Protein AF-A0A9E3BSN7-F1 (afdb_monomer_lite)

Structure (mmCIF, N/CA/C/O backbone):
data_AF-A0A9E3BSN7-F1
#
_entry.id   AF-A0A9E3BSN7-F1
#
loop_
_atom_site.group_PDB
_atom_site.id
_atom_site.type_symbol
_atom_site.label_atom_id
_atom_site.label_alt_id
_atom_site.label_comp_id
_atom_site.label_asym_id
_atom_site.label_entity_id
_atom_site.label_seq_id
_atom_site.pdbx_PDB_ins_code
_atom_site.Cartn_x
_atom_site.Cartn_y
_atom_site.Cartn_z
_atom_site.occupancy
_atom_site.B_iso_or_equiv
_atom_site.auth_seq_id
_atom_site.auth_comp_id
_atom_site.auth_asym_id
_atom_site.auth_atom_id
_atom_site.pdbx_PDB_model_num
ATOM 1 N N . MET A 1 1 ? -7.522 -8.841 -0.564 1.00 79.88 1 MET A N 1
ATOM 2 C CA . MET A 1 1 ? -8.731 -8.250 0.059 1.00 79.88 1 MET A CA 1
ATOM 3 C C . MET A 1 1 ? -8.452 -8.097 1.550 1.00 79.88 1 MET A C 1
ATOM 5 O O . MET A 1 1 ? -8.268 -9.115 2.205 1.00 79.88 1 MET A O 1
ATOM 9 N N . ILE A 1 2 ? -8.278 -6.862 2.040 1.00 88.44 2 ILE A N 1
ATOM 10 C CA . ILE A 1 2 ? -7.810 -6.594 3.417 1.00 88.44 2 ILE A CA 1
ATOM 11 C C . ILE A 1 2 ? -8.994 -6.541 4.386 1.00 88.44 2 ILE A C 1
ATOM 13 O O . ILE A 1 2 ? -9.036 -7.326 5.323 1.00 88.44 2 ILE A O 1
ATOM 17 N N . VAL A 1 3 ? -9.999 -5.705 4.108 1.00 90.62 3 VAL A N 1
ATOM 18 C CA . VAL A 1 3 ? -11.133 -5.466 5.024 1.00 90.62 3 VAL A CA 1
ATOM 19 C C . VAL A 1 3 ? -11.918 -6.743 5.351 1.00 90.62 3 VAL A C 1
ATOM 21 O O . VAL A 1 3 ? -12.268 -6.958 6.502 1.00 90.62 3 VAL A O 1
ATOM 24 N N . ALA A 1 4 ? -12.129 -7.654 4.391 1.00 91.69 4 ALA A N 1
ATOM 25 C CA . ALA A 1 4 ? -12.806 -8.924 4.691 1.00 91.69 4 ALA A CA 1
ATOM 26 C C . ALA A 1 4 ? -12.013 -9.862 5.610 1.00 91.69 4 ALA A C 1
ATOM 28 O O . ALA A 1 4 ? -12.599 -10.746 6.223 1.00 91.69 4 ALA A O 1
ATOM 29 N N . ARG A 1 5 ? -10.685 -9.713 5.678 1.00 94.56 5 ARG A N 1
ATOM 30 C CA . ARG A 1 5 ? -9.817 -10.538 6.531 1.00 94.56 5 ARG A CA 1
ATOM 31 C C . ARG A 1 5 ? -9.489 -9.858 7.860 1.00 94.56 5 ARG A C 1
ATOM 33 O O 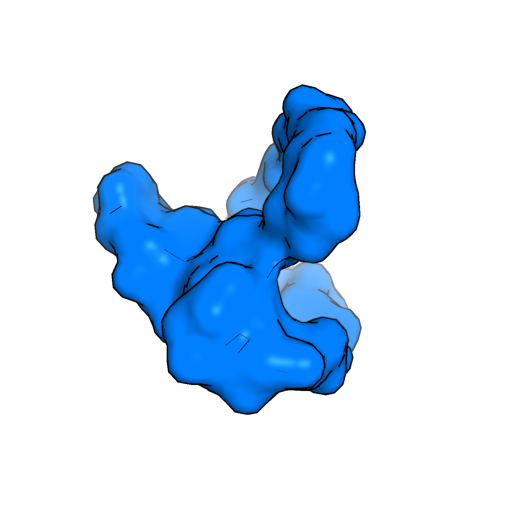. ARG A 1 5 ? -9.152 -10.552 8.809 1.00 94.56 5 ARG A O 1
ATOM 40 N N . ALA A 1 6 ? -9.588 -8.532 7.912 1.00 91.31 6 ALA A N 1
ATOM 41 C CA . ALA A 1 6 ? -9.329 -7.707 9.084 1.00 91.31 6 ALA A CA 1
ATOM 42 C C . ALA A 1 6 ? -10.480 -6.698 9.273 1.00 91.31 6 ALA A C 1
ATOM 44 O O . ALA A 1 6 ? -10.339 -5.514 8.948 1.00 91.31 6 ALA A O 1
ATOM 45 N N . PRO A 1 7 ? -11.654 -7.169 9.731 1.00 89.81 7 PRO A N 1
ATOM 46 C CA . PRO A 1 7 ? -12.775 -6.286 10.022 1.00 89.81 7 PRO A CA 1
ATOM 47 C C . PRO A 1 7 ? -12.407 -5.319 11.158 1.00 89.81 7 PRO A C 1
ATOM 49 O O . PRO A 1 7 ? -11.762 -5.706 12.128 1.00 89.81 7 PRO A O 1
ATOM 52 N N . GLY A 1 8 ? -12.809 -4.053 11.028 1.00 91.00 8 GLY A N 1
ATOM 53 C CA . GLY A 1 8 ? -12.500 -2.995 12.000 1.00 91.00 8 GLY A CA 1
ATOM 54 C C . GLY A 1 8 ? -11.195 -2.235 11.741 1.00 91.00 8 GLY A C 1
ATOM 55 O O . GLY A 1 8 ? -10.954 -1.224 12.392 1.00 91.00 8 GLY A O 1
ATOM 56 N N . THR A 1 9 ? -10.372 -2.658 10.777 1.00 94.00 9 THR A N 1
ATOM 57 C CA . THR A 1 9 ? -9.223 -1.861 10.326 1.00 94.00 9 THR A CA 1
ATOM 58 C C . THR A 1 9 ? -9.677 -0.705 9.436 1.00 94.00 9 THR A C 1
ATOM 60 O O . THR A 1 9 ? -10.451 -0.899 8.496 1.00 94.00 9 THR A O 1
ATOM 63 N N . GLU A 1 10 ? -9.146 0.489 9.689 1.00 94.81 10 GLU A N 1
ATOM 64 C CA . GLU A 1 10 ? -9.338 1.643 8.816 1.00 94.81 10 GLU A CA 1
ATOM 65 C C . GLU A 1 10 ? -8.392 1.565 7.612 1.00 94.81 10 GLU A C 1
ATOM 67 O O . GLU A 1 10 ? -7.182 1.384 7.749 1.00 94.81 10 GLU A O 1
ATOM 72 N N . VAL A 1 11 ? -8.950 1.689 6.407 1.00 95.25 11 VAL A N 1
ATOM 73 C CA . VAL A 1 11 ? -8.183 1.657 5.159 1.00 95.25 11 VAL A CA 1
ATOM 74 C C . VAL A 1 11 ? -8.450 2.938 4.393 1.00 95.25 11 VAL A C 1
ATOM 76 O O . VAL A 1 11 ? -9.578 3.206 3.985 1.00 95.25 11 VAL A O 1
ATOM 79 N N . SER A 1 12 ? -7.392 3.704 4.145 1.00 96.06 12 SER A N 1
ATOM 80 C CA . SER A 1 12 ? -7.438 4.878 3.282 1.00 96.06 12 SER A CA 1
ATOM 81 C C . SER A 1 12 ? -6.758 4.590 1.946 1.00 96.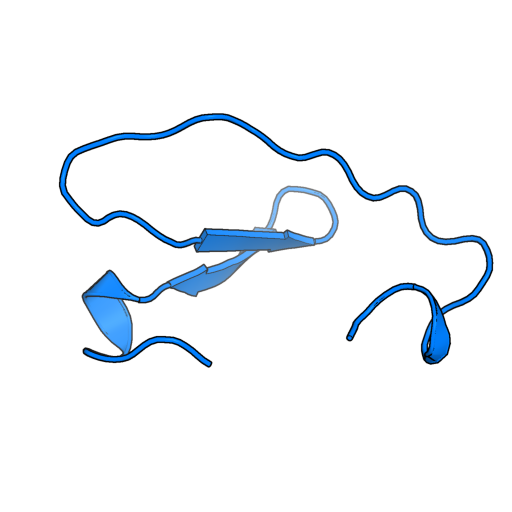06 12 SER A C 1
ATOM 83 O O . SER A 1 12 ? -5.702 3.960 1.867 1.00 96.06 12 SER A O 1
ATOM 85 N N . LEU A 1 13 ? -7.383 5.053 0.864 1.00 95.62 13 LEU A N 1
ATOM 86 C CA . LEU A 1 13 ? -6.806 4.993 -0.473 1.00 95.62 13 LEU A CA 1
ATOM 87 C C . LEU A 1 13 ? -6.188 6.345 -0.797 1.00 95.62 13 LEU A C 1
ATOM 89 O O . LEU A 1 13 ? -6.886 7.337 -1.002 1.00 95.62 13 LEU A O 1
ATOM 93 N N . ARG A 1 14 ? -4.859 6.382 -0.872 1.00 94.88 14 ARG A N 1
ATOM 94 C CA . ARG A 1 14 ? -4.127 7.574 -1.289 1.00 94.88 14 ARG A CA 1
ATOM 95 C C . ARG A 1 14 ? -3.778 7.468 -2.767 1.00 94.88 14 ARG A C 1
ATOM 97 O O . ARG A 1 14 ? -3.017 6.590 -3.167 1.00 94.88 14 ARG A O 1
ATOM 104 N N . LYS A 1 15 ? -4.308 8.386 -3.579 1.00 94.56 15 LYS A N 1
ATOM 105 C CA . LYS A 1 15 ? -3.954 8.472 -5.001 1.00 94.56 15 LYS A CA 1
ATOM 106 C C . LYS A 1 15 ? -2.451 8.733 -5.149 1.00 94.56 15 LYS A C 1
ATOM 108 O O . LYS A 1 15 ? -1.903 9.632 -4.515 1.00 94.56 15 LYS A O 1
ATOM 113 N N . SER A 1 16 ? -1.807 7.954 -6.010 1.00 92.31 16 SER A N 1
ATOM 114 C CA . SER A 1 16 ? -0.391 8.070 -6.366 1.00 92.31 16 SER A CA 1
ATOM 115 C C . SER A 1 16 ? -0.216 8.011 -7.893 1.00 92.31 16 SER A C 1
ATOM 117 O O . SER A 1 16 ? -1.192 7.861 -8.632 1.00 92.31 16 SER A O 1
ATOM 119 N N . GLY A 1 17 ? 1.018 8.181 -8.379 1.00 93.25 17 GLY A N 1
ATOM 120 C CA . GLY A 1 17 ? 1.365 8.160 -9.806 1.00 93.25 17 GLY A CA 1
ATOM 121 C C . GLY A 1 17 ? 2.637 7.357 -10.095 1.00 93.25 17 GLY A C 1
ATOM 122 O O . GLY A 1 17 ? 3.259 6.811 -9.185 1.00 93.25 17 GLY A O 1
ATOM 123 N N . GLY A 1 18 ? 3.029 7.264 -11.371 1.00 91.31 18 GLY A N 1
ATOM 124 C CA . GLY A 1 18 ? 4.302 6.645 -11.780 1.00 91.31 18 GLY A CA 1
ATOM 125 C C . GLY A 1 18 ? 4.411 5.142 -11.496 1.00 91.31 18 GLY A C 1
ATOM 126 O O . GLY A 1 18 ? 5.493 4.650 -11.181 1.00 91.31 18 GLY A O 1
ATOM 127 N N . GLY A 1 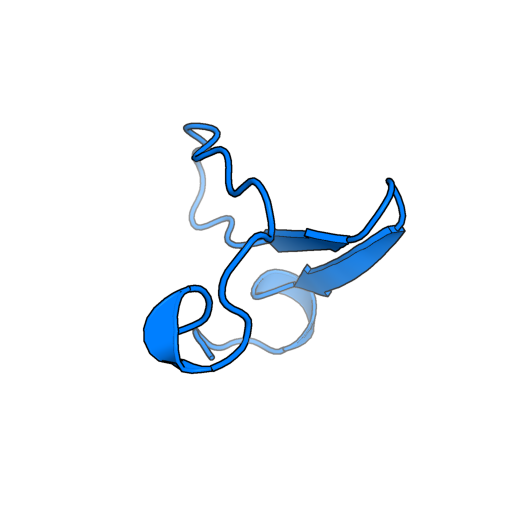19 ? 3.288 4.416 -11.533 1.00 90.81 19 GLY A N 1
ATOM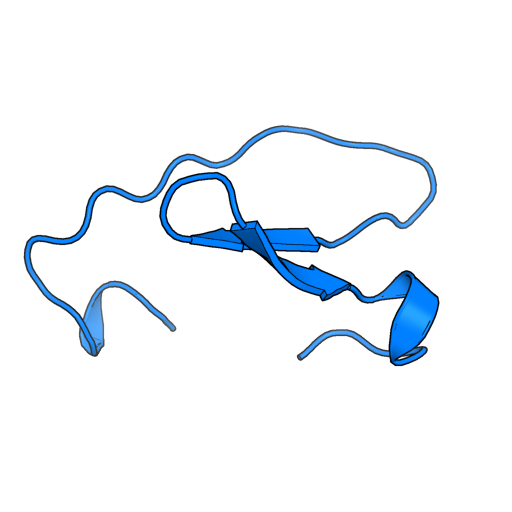 128 C CA . GLY A 1 19 ? 3.256 2.967 -11.295 1.00 90.81 19 GLY A CA 1
ATOM 129 C C . GLY A 1 19 ? 3.509 2.544 -9.843 1.00 90.81 19 GLY A C 1
ATOM 130 O O . GLY A 1 19 ? 3.747 1.360 -9.592 1.00 90.81 19 GLY A O 1
ATOM 131 N N . VAL A 1 20 ? 3.463 3.484 -8.893 1.00 94.81 20 VAL A N 1
ATOM 132 C CA . VAL A 1 20 ? 3.640 3.219 -7.461 1.00 94.81 20 VAL A CA 1
ATOM 133 C C . VAL A 1 20 ? 2.460 2.422 -6.916 1.00 94.81 20 VAL A C 1
ATOM 135 O O . VAL A 1 20 ? 1.301 2.770 -7.126 1.00 94.81 20 VAL A O 1
ATOM 138 N N . PHE A 1 21 ? 2.776 1.384 -6.149 1.00 96.19 21 PHE A N 1
ATOM 139 C CA . PHE A 1 21 ? 1.826 0.744 -5.256 1.00 96.19 21 PHE A CA 1
ATOM 140 C C . PHE A 1 21 ? 2.547 0.389 -3.960 1.00 96.19 21 PHE A C 1
ATOM 142 O O . PHE A 1 21 ? 3.495 -0.398 -3.975 1.00 96.19 21 PHE A O 1
ATOM 149 N N . GLU A 1 22 ? 2.121 1.006 -2.865 1.00 96.19 22 GLU A N 1
ATOM 150 C CA . GLU A 1 22 ? 2.704 0.831 -1.539 1.00 96.19 22 GLU A CA 1
ATOM 151 C C . GLU A 1 22 ? 1.595 0.582 -0.527 1.00 96.19 22 GLU A C 1
ATOM 153 O O . GLU A 1 22 ? 0.527 1.192 -0.603 1.00 96.19 22 GLU A O 1
ATOM 158 N N . VAL A 1 23 ? 1.859 -0.328 0.408 1.00 96.56 23 VAL A N 1
ATOM 159 C CA . VAL A 1 23 ? 0.974 -0.601 1.539 1.00 96.56 23 VAL A CA 1
ATOM 160 C C . VAL A 1 23 ? 1.730 -0.252 2.804 1.00 96.56 23 VAL A C 1
ATOM 162 O O . VAL A 1 23 ? 2.786 -0.825 3.084 1.00 96.56 23 VAL A O 1
ATOM 165 N N . THR A 1 24 ? 1.161 0.671 3.563 1.00 96.81 24 THR A N 1
ATOM 166 C CA . THR A 1 24 ? 1.690 1.135 4.840 1.00 96.81 24 THR A CA 1
ATOM 167 C C . THR A 1 24 ? 0.737 0.702 5.944 1.00 96.81 24 THR A C 1
ATOM 169 O O . THR A 1 24 ? -0.473 0.855 5.801 1.00 96.81 24 THR A O 1
ATOM 172 N N . VAL A 1 25 ? 1.279 0.162 7.032 1.00 96.25 25 VAL A N 1
ATOM 173 C CA . VAL A 1 25 ? 0.531 -0.206 8.241 1.00 96.25 25 VAL A CA 1
ATOM 174 C C . VAL A 1 25 ? 1.146 0.576 9.390 1.00 96.25 25 VAL A C 1
ATOM 176 O O . VAL A 1 25 ? 2.356 0.477 9.602 1.00 96.25 25 VAL A O 1
ATOM 179 N N . ASP A 1 26 ? 0.339 1.398 10.058 1.00 95.56 26 ASP A N 1
ATOM 180 C CA . ASP A 1 26 ? 0.758 2.242 11.186 1.00 95.56 26 ASP A CA 1
ATOM 181 C C . ASP A 1 26 ? 2.028 3.059 10.882 1.00 95.56 26 ASP A C 1
ATOM 183 O O . ASP A 1 26 ? 3.008 3.064 11.623 1.00 95.56 26 ASP A O 1
ATOM 187 N N . GLY A 1 27 ? 2.052 3.696 9.706 1.00 94.62 27 GLY A N 1
ATOM 188 C CA . GLY A 1 27 ? 3.179 4.515 9.242 1.00 94.62 27 GLY A CA 1
ATOM 189 C C . GLY A 1 27 ? 4.379 3.736 8.684 1.00 94.62 27 GLY A C 1
ATOM 190 O O . GLY A 1 27 ? 5.266 4.345 8.090 1.00 94.62 27 GLY A O 1
ATOM 191 N N . THR A 1 28 ? 4.399 2.403 8.781 1.00 96.44 28 THR A N 1
ATOM 192 C CA . THR A 1 28 ? 5.504 1.563 8.286 1.00 96.44 28 THR A CA 1
ATOM 193 C C . THR A 1 28 ? 5.168 0.913 6.946 1.00 96.44 28 THR A C 1
ATOM 195 O O . THR A 1 28 ? 4.149 0.232 6.822 1.00 96.44 28 THR A O 1
ATOM 198 N N . VAL A 1 29 ? 6.033 1.064 5.936 1.00 95.56 29 VAL A N 1
ATOM 199 C CA . VAL A 1 29 ? 5.858 0.394 4.635 1.00 95.56 29 VAL A CA 1
ATOM 200 C C . VAL A 1 29 ? 6.006 -1.117 4.817 1.00 95.56 29 VAL A C 1
ATOM 202 O O . VAL A 1 29 ? 7.069 -1.616 5.182 1.00 95.56 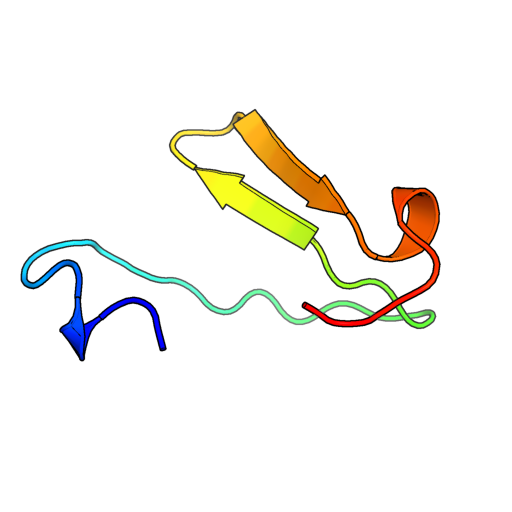29 VAL A O 1
ATOM 205 N N . ARG A 1 30 ? 4.928 -1.855 4.554 1.00 96.44 30 ARG A N 1
ATOM 206 C CA . ARG A 1 30 ? 4.883 -3.325 4.602 1.00 96.44 30 ARG A CA 1
ATOM 207 C C . ARG A 1 30 ? 4.958 -3.961 3.221 1.00 96.44 30 ARG A C 1
ATOM 209 O O . ARG A 1 30 ? 5.349 -5.119 3.110 1.00 96.44 30 ARG A O 1
ATOM 216 N N . PHE A 1 31 ? 4.619 -3.216 2.172 1.00 96.25 31 PHE A N 1
ATOM 217 C CA . PHE A 1 31 ? 4.766 -3.668 0.795 1.00 96.25 31 PHE A CA 1
ATOM 218 C C . PHE A 1 31 ? 5.133 -2.511 -0.132 1.00 96.25 31 PHE A C 1
ATOM 220 O O . PHE A 1 31 ? 4.571 -1.424 -0.017 1.00 96.25 31 PHE A O 1
ATOM 227 N N . SER A 1 32 ? 6.006 -2.779 -1.105 1.00 96.00 32 SER A N 1
ATOM 228 C CA . SER A 1 32 ? 6.268 -1.882 -2.230 1.00 96.00 32 SER A CA 1
ATOM 229 C C . SER A 1 32 ? 6.344 -2.672 -3.534 1.00 96.00 32 SER A C 1
ATOM 231 O O . SER A 1 32 ? 7.133 -3.613 -3.675 1.00 96.00 32 SER A O 1
ATOM 233 N N . LYS A 1 33 ? 5.546 -2.267 -4.524 1.00 96.00 33 LYS A N 1
ATOM 234 C CA . LYS A 1 33 ? 5.604 -2.809 -5.889 1.00 96.00 33 LYS A CA 1
ATOM 235 C C . LYS A 1 33 ? 6.936 -2.499 -6.558 1.00 96.00 33 LYS A C 1
ATOM 237 O O . LYS A 1 33 ? 7.427 -3.314 -7.328 1.00 96.00 33 LYS A O 1
ATOM 242 N N . LYS A 1 34 ? 7.542 -1.347 -6.258 1.00 94.31 34 LYS A N 1
ATOM 243 C CA . LYS A 1 34 ? 8.864 -1.004 -6.797 1.00 94.31 34 LYS A CA 1
ATOM 244 C C . LYS A 1 34 ? 9.944 -1.958 -6.285 1.00 94.31 34 LYS A C 1
ATOM 246 O O . LYS A 1 34 ? 10.815 -2.331 -7.056 1.00 94.31 34 LYS A O 1
ATOM 251 N N . ALA A 1 35 ? 9.848 -2.386 -5.025 1.00 94.38 35 ALA A N 1
ATOM 252 C CA . ALA A 1 35 ? 10.779 -3.351 -4.441 1.00 94.38 35 ALA A CA 1
ATOM 253 C C . ALA A 1 35 ? 10.523 -4.793 -4.916 1.00 94.38 35 ALA A C 1
ATOM 255 O O . ALA A 1 35 ? 11.460 -5.534 -5.182 1.00 94.38 35 ALA A O 1
ATOM 256 N N . SER A 1 36 ? 9.256 -5.201 -5.025 1.00 94.69 36 SER A N 1
ATOM 257 C CA . SER A 1 36 ? 8.879 -6.580 -5.386 1.00 94.69 36 SER A CA 1
ATOM 258 C C . SER A 1 36 ? 8.760 -6.839 -6.892 1.00 94.69 36 SER A C 1
ATOM 260 O O . SER A 1 36 ? 8.634 -7.992 -7.307 1.00 94.69 36 SER A O 1
ATOM 262 N N . GLY A 1 37 ? 8.729 -5.781 -7.706 1.00 94.81 37 GLY A N 1
ATOM 263 C CA . GLY A 1 37 ? 8.541 -5.834 -9.156 1.00 94.81 37 GLY A CA 1
ATOM 264 C C . GLY A 1 37 ? 7.125 -6.204 -9.612 1.00 94.81 37 GLY A C 1
ATOM 265 O O . GLY A 1 37 ? 6.871 -6.253 -10.814 1.00 94.81 37 GLY A O 1
ATOM 266 N N . ARG A 1 38 ? 6.180 -6.458 -8.697 1.00 91.56 38 ARG A N 1
ATOM 267 C CA . ARG A 1 38 ? 4.828 -6.925 -9.041 1.00 91.56 38 ARG A CA 1
ATOM 268 C C . ARG A 1 38 ? 3.750 -6.332 -8.147 1.00 91.56 38 ARG A C 1
ATOM 270 O O . ARG A 1 38 ? 4.028 -5.795 -7.079 1.00 91.56 38 ARG A O 1
ATOM 277 N N . PHE A 1 39 ? 2.509 -6.406 -8.614 1.00 92.19 39 PHE A N 1
ATOM 278 C CA . PHE A 1 39 ? 1.352 -6.149 -7.763 1.00 92.19 39 PHE A CA 1
ATOM 279 C C . PHE A 1 39 ? 1.082 -7.398 -6.899 1.00 92.19 39 PHE A C 1
ATOM 281 O O . PHE A 1 39 ? 1.255 -8.504 -7.421 1.00 92.19 39 PHE A O 1
ATOM 288 N N . PRO A 1 40 ? 0.754 -7.239 -5.607 1.00 86.06 40 PRO A N 1
ATOM 289 C CA . PRO A 1 40 ? 0.504 -8.359 -4.707 1.00 86.06 40 PRO A CA 1
ATOM 290 C C . PRO A 1 40 ? -0.860 -9.020 -4.923 1.00 86.06 40 PRO A C 1
ATOM 292 O O . PRO A 1 40 ? -1.798 -8.341 -5.400 1.00 86.06 40 PRO A O 1
#

Sequence (40 aa):
MIVARAPGTEVSLRKSGGGVFEVTVDGTVRFSKKASGRFP

Secondary structure (DSSP, 8-state):
--TTTSTT---------TT--EEEETTEEEEEHHHHSS--

Foldseek 3Di:
DPCVVPPPDDDDDDDDDDPWDFDADPNHTPDTCVVVVDDD

pLDDT: mean 93.55, std 3.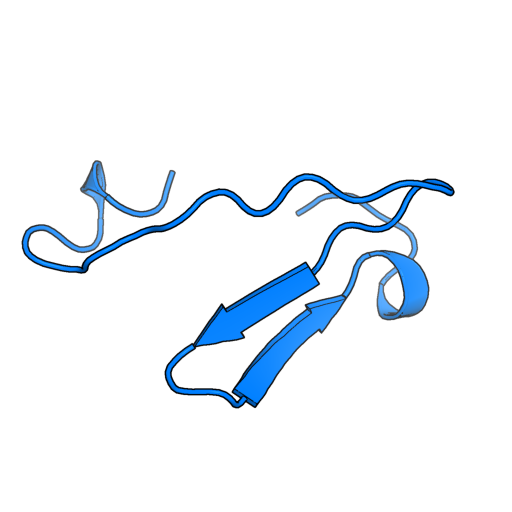31, range [79.88, 96.81]

Radius of gyration: 11.12 Å; chains: 1; bounding box: 24×19×24 Å